Protein AF-A0AAD0LKJ8-F1 (afdb_monomer)

Radius of gyration: 18.79 Å; Cα contacts (8 Å, |Δi|>4): 17; chains: 1; bounding box: 46×43×29 Å

Mean predicted aligned error: 12.06 Å

Foldseek 3Di:
DDPDPPDPPVPPPPPPPPVCPDDDVCVLCVLVVHHPPDPVDDDDDSVRSVVVSVVVVVVD

Solvent-accessible surface area (backbone atoms only — not comparable to full-atom values): 4161 Å² total; per-residue (Å²): 136,84,83,70,82,82,73,59,84,84,51,64,95,82,65,86,72,76,75,80,81,67,84,54,67,60,55,56,29,48,7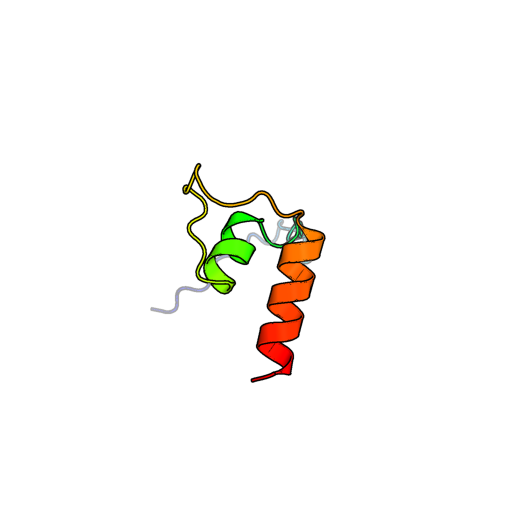7,68,74,39,69,73,82,53,84,85,58,81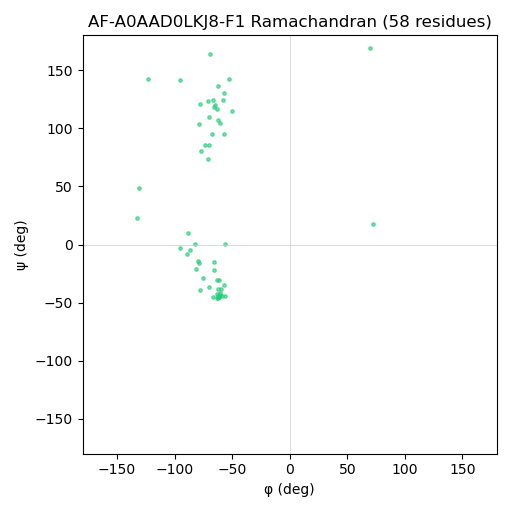,89,69,55,73,65,57,54,50,52,51,49,50,52,56,61,71,76,102

Secondary structure (DSSP, 8-state):
--------TTS-TT----------HHHHHHHTT--TT-TTSPP--HHHHHHHHHHHHH--

Sequence (60 aa):
MDSKPMIDPRTKTGRLTLRYRGLPTSLLLKELGLDPEDKGREYRTRDDLIAELVAMKLAA

Structure (mmCIF, N/CA/C/O backbone):
data_AF-A0AAD0LKJ8-F1
#
_entry.id   AF-A0AAD0LKJ8-F1
#
loop_
_atom_site.group_PDB
_atom_site.id
_atom_site.type_symbol
_atom_site.label_atom_id
_atom_site.label_alt_id
_atom_site.label_comp_id
_atom_site.label_asym_id
_atom_site.label_entity_id
_atom_site.label_seq_id
_atom_site.pdbx_PDB_ins_code
_atom_site.Cartn_x
_atom_site.Cartn_y
_atom_site.Cartn_z
_atom_site.occupancy
_atom_site.B_iso_or_equiv
_atom_site.auth_seq_id
_atom_site.auth_comp_id
_atom_site.auth_asym_id
_atom_site.auth_atom_id
_atom_site.pdbx_PDB_model_num
ATOM 1 N N . MET A 1 1 ? -21.091 32.888 9.530 1.00 38.16 1 MET A N 1
ATOM 2 C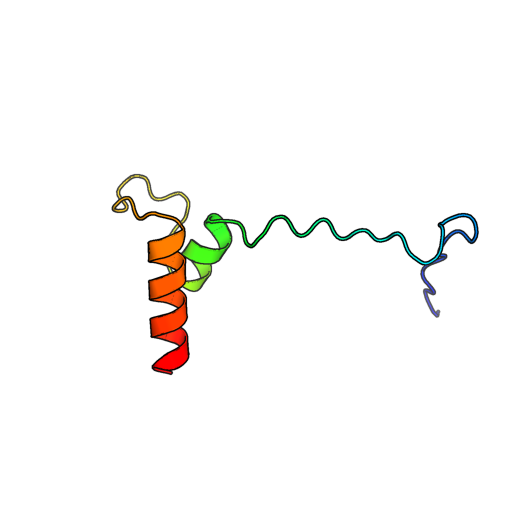 CA . MET A 1 1 ? -20.862 32.806 8.072 1.00 38.16 1 MET A CA 1
ATOM 3 C C . MET A 1 1 ? -20.873 31.333 7.714 1.00 38.16 1 MET A C 1
ATOM 5 O O . MET A 1 1 ? -19.840 30.680 7.772 1.00 38.16 1 MET A O 1
ATOM 9 N N . ASP A 1 2 ? -22.064 30.794 7.471 1.00 47.41 2 ASP A N 1
ATOM 10 C CA . ASP A 1 2 ? -22.272 29.391 7.123 1.00 47.41 2 ASP A CA 1
ATOM 11 C C . ASP A 1 2 ? -21.941 29.167 5.646 1.00 47.41 2 ASP A C 1
ATOM 13 O O . ASP A 1 2 ? -22.715 29.523 4.756 1.00 47.41 2 ASP A O 1
ATOM 17 N N . SER A 1 3 ? -20.782 28.573 5.371 1.00 50.69 3 SER A N 1
ATOM 18 C CA . SER A 1 3 ? -20.406 28.142 4.023 1.00 50.69 3 SER A CA 1
ATOM 19 C C . SER A 1 3 ? -21.146 26.853 3.666 1.00 50.69 3 SER A C 1
ATOM 21 O O . SER A 1 3 ? -20.608 25.753 3.772 1.00 50.69 3 SER A O 1
ATOM 23 N N . LYS A 1 4 ? -22.407 26.978 3.245 1.00 62.34 4 LYS A N 1
ATOM 24 C CA . LYS A 1 4 ? -23.138 25.898 2.568 1.00 62.34 4 LYS A CA 1
ATOM 25 C C . LYS A 1 4 ? -22.441 25.638 1.222 1.00 62.34 4 LYS A C 1
ATOM 27 O O . LYS A 1 4 ? -22.388 26.566 0.414 1.00 62.34 4 LYS A O 1
ATOM 32 N N . PRO A 1 5 ? -21.911 24.437 0.927 1.00 60.56 5 PRO A N 1
ATOM 33 C CA . PRO A 1 5 ? -21.450 24.152 -0.424 1.00 60.56 5 PRO A CA 1
ATOM 34 C C . PRO A 1 5 ? -22.663 24.219 -1.360 1.00 60.56 5 PRO A C 1
ATOM 36 O O . PRO A 1 5 ? -23.631 23.474 -1.202 1.00 60.56 5 PRO A O 1
ATOM 39 N N . MET A 1 6 ? -22.645 25.169 -2.294 1.00 64.38 6 MET A N 1
ATOM 40 C CA . MET A 1 6 ? -23.710 25.379 -3.272 1.00 64.38 6 MET A CA 1
ATOM 41 C C . MET A 1 6 ? -23.638 24.265 -4.323 1.00 64.38 6 MET A C 1
ATOM 43 O O . MET A 1 6 ? -22.970 24.390 -5.345 1.00 64.38 6 MET A O 1
ATOM 47 N N . ILE A 1 7 ? -24.279 23.134 -4.025 1.00 63.66 7 ILE A N 1
ATOM 48 C CA . ILE A 1 7 ? -24.482 22.034 -4.971 1.00 63.66 7 ILE A CA 1
ATOM 49 C C . ILE A 1 7 ? -25.415 22.556 -6.074 1.00 63.66 7 ILE A C 1
ATOM 51 O O . ILE A 1 7 ? -26.549 22.939 -5.787 1.00 63.66 7 ILE A O 1
ATOM 55 N N . ASP A 1 8 ? -24.944 22.594 -7.324 1.00 61.12 8 ASP A N 1
ATOM 56 C CA . ASP A 1 8 ? -25.772 22.964 -8.479 1.00 61.12 8 ASP A CA 1
ATOM 57 C C . ASP A 1 8 ? -26.974 21.994 -8.562 1.00 61.12 8 ASP A C 1
ATOM 59 O O . ASP A 1 8 ? -26.750 20.784 -8.631 1.00 61.12 8 ASP A O 1
ATOM 63 N N . PRO A 1 9 ? -28.235 22.469 -8.573 1.00 58.84 9 PRO A N 1
ATOM 64 C CA . PRO A 1 9 ? -29.429 21.617 -8.628 1.00 58.84 9 PRO A CA 1
ATOM 65 C C . PRO A 1 9 ? -29.570 20.822 -9.938 1.00 58.84 9 PRO A C 1
ATOM 67 O O . PRO A 1 9 ? -30.355 19.877 -10.001 1.00 58.84 9 PRO A O 1
ATOM 70 N N . ARG A 1 10 ? -28.817 21.174 -10.990 1.00 59.56 10 ARG A N 1
ATOM 71 C CA . ARG A 1 10 ? -28.675 20.378 -12.223 1.00 59.56 10 ARG A CA 1
ATOM 72 C C . ARG A 1 10 ? -27.682 19.231 -12.065 1.00 59.56 10 ARG A C 1
ATOM 74 O O . ARG A 1 10 ? -27.675 18.313 -12.890 1.00 59.56 10 ARG A O 1
ATOM 81 N N . THR A 1 11 ? -26.868 19.245 -11.010 1.00 58.97 11 THR A N 1
ATOM 82 C CA . THR A 1 11 ? -26.135 18.057 -10.581 1.00 58.97 11 THR A CA 1
ATOM 83 C C . THR A 1 11 ? -27.185 17.033 -10.195 1.00 58.97 11 THR A C 1
ATOM 85 O O . THR A 1 11 ? -27.848 17.188 -9.172 1.00 58.97 11 THR A O 1
ATOM 88 N N . LYS A 1 12 ? -27.373 15.988 -11.015 1.00 61.19 12 LYS A N 1
ATOM 89 C CA . LYS A 1 12 ? -28.222 14.858 -10.618 1.00 61.19 12 LYS A CA 1
ATOM 90 C C . LYS A 1 12 ? -27.747 14.425 -9.235 1.00 61.19 12 LYS A C 1
ATOM 92 O O . LYS A 1 12 ? -26.616 13.954 -9.109 1.00 61.19 12 LYS A O 1
ATOM 97 N N . THR A 1 13 ? -28.610 14.572 -8.233 1.00 54.59 13 THR A N 1
ATOM 98 C CA . THR A 1 13 ? -28.356 14.401 -6.792 1.00 54.59 13 THR A CA 1
ATOM 99 C C . THR A 1 13 ? -27.795 13.022 -6.410 1.00 54.59 13 THR A C 1
ATOM 101 O O . THR A 1 13 ? -27.536 12.765 -5.243 1.00 54.59 13 THR A O 1
ATOM 104 N N . GLY A 1 14 ? -27.582 12.126 -7.380 1.00 52.06 14 GLY A N 1
ATOM 105 C CA . GLY A 1 14 ? -27.122 10.754 -7.201 1.00 52.06 14 GLY A CA 1
ATOM 106 C C . GLY A 1 14 ? -25.984 10.300 -8.123 1.00 52.06 14 GLY A C 1
ATOM 107 O O . GLY A 1 14 ? -25.855 9.101 -8.338 1.00 52.06 14 GLY A O 1
ATOM 108 N N . ARG A 1 15 ? -25.156 11.187 -8.700 1.00 51.66 15 ARG A N 1
ATOM 109 C CA . ARG A 1 15 ? -23.920 10.755 -9.399 1.00 51.66 15 ARG A CA 1
ATOM 110 C C . ARG A 1 15 ? -22.668 11.527 -8.988 1.00 51.66 15 ARG A C 1
ATOM 112 O O . ARG A 1 15 ? -21.825 11.863 -9.811 1.00 51.66 15 ARG A O 1
ATOM 119 N N . LEU A 1 16 ? -22.460 11.661 -7.683 1.00 54.41 16 LEU A N 1
ATOM 120 C CA . LEU A 1 16 ? -21.104 11.523 -7.149 1.00 54.41 16 LEU A CA 1
ATOM 121 C C . LEU A 1 16 ? -20.725 10.039 -7.262 1.00 54.41 16 LEU A C 1
ATOM 123 O O . LEU A 1 16 ? -20.737 9.291 -6.292 1.00 54.41 16 LEU A O 1
ATOM 127 N N . THR A 1 17 ? -20.447 9.567 -8.480 1.00 56.16 17 THR A N 1
ATOM 128 C CA . THR A 1 17 ? -19.752 8.287 -8.653 1.00 56.16 17 THR A CA 1
ATOM 129 C C . THR A 1 17 ? -18.325 8.508 -8.185 1.00 56.16 17 THR A C 1
ATOM 131 O O . THR A 1 17 ? -17.447 8.841 -8.982 1.00 56.16 17 THR A O 1
ATOM 134 N N . LEU A 1 18 ? -18.108 8.361 -6.878 1.00 56.59 18 LEU A N 1
ATOM 135 C CA . LEU A 1 18 ? -16.794 8.112 -6.314 1.00 56.59 18 LEU A CA 1
ATOM 136 C C . LEU A 1 18 ? -16.306 6.840 -7.015 1.00 56.59 18 LEU A C 1
ATOM 138 O O . LEU A 1 18 ? -16.730 5.734 -6.686 1.00 56.59 18 LEU A O 1
ATOM 142 N N . ARG A 1 19 ? -15.527 6.984 -8.092 1.00 56.22 19 ARG A N 1
ATOM 143 C CA . ARG A 1 19 ? -14.951 5.826 -8.775 1.00 56.22 19 ARG A CA 1
ATOM 144 C C . ARG A 1 19 ? -13.941 5.238 -7.807 1.00 56.22 19 ARG A C 1
ATOM 146 O O . ARG A 1 19 ? -12.816 5.724 -7.731 1.00 56.22 19 ARG A O 1
ATOM 153 N N . TYR A 1 20 ? -14.363 4.238 -7.041 1.00 59.34 20 TYR A N 1
ATOM 154 C CA . TYR A 1 20 ? -13.477 3.487 -6.174 1.00 59.34 20 TYR A CA 1
ATOM 155 C C . TYR A 1 20 ? -12.409 2.836 -7.054 1.00 59.34 20 TYR A C 1
ATOM 157 O O . TYR A 1 20 ? -12.687 1.893 -7.789 1.00 59.34 20 TYR A O 1
ATOM 165 N N . ARG A 1 21 ? -11.191 3.386 -7.043 1.00 68.44 21 ARG A N 1
ATOM 166 C CA . ARG A 1 21 ? -10.049 2.843 -7.797 1.00 68.44 21 ARG A CA 1
ATOM 167 C C . ARG A 1 21 ? -9.271 1.789 -6.998 1.00 68.44 21 ARG A C 1
ATOM 169 O O . ARG A 1 21 ? -8.199 1.364 -7.417 1.00 68.44 21 ARG A O 1
ATOM 176 N N . GLY A 1 22 ? -9.811 1.356 -5.858 1.00 74.06 22 GLY A N 1
ATOM 177 C CA . GLY A 1 22 ? -9.059 0.616 -4.853 1.00 74.06 22 GLY A CA 1
ATOM 178 C C . GLY A 1 22 ? -8.032 1.500 -4.149 1.00 74.06 22 GLY A C 1
ATOM 179 O O . GLY A 1 22 ? -7.761 2.627 -4.566 1.00 74.06 22 GLY A O 1
ATOM 180 N N . LEU A 1 23 ? -7.457 0.977 -3.067 1.00 80.94 23 LEU A N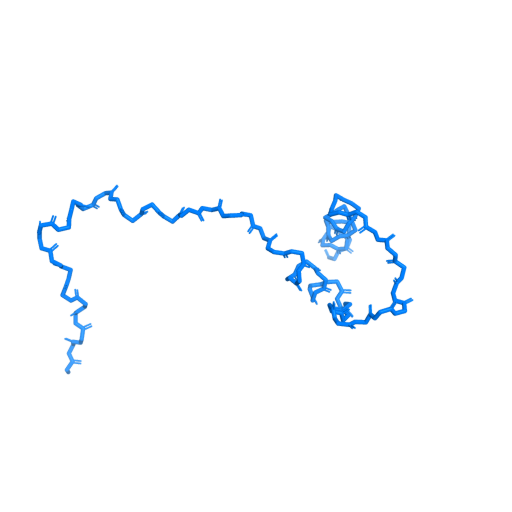 1
ATOM 181 C CA . LEU A 1 23 ? -6.363 1.643 -2.372 1.00 80.94 23 LEU A CA 1
ATOM 182 C C . LEU A 1 23 ? -5.090 1.569 -3.241 1.00 80.94 23 LEU A C 1
ATOM 184 O O . LEU A 1 23 ? -4.702 0.460 -3.628 1.00 80.94 23 LEU A O 1
ATOM 188 N N . PRO A 1 24 ? -4.456 2.704 -3.588 1.00 89.12 24 PRO A N 1
ATOM 189 C CA . PRO A 1 24 ? -3.162 2.727 -4.258 1.00 89.12 24 PRO A CA 1
ATOM 190 C C . PRO A 1 24 ? -2.117 1.898 -3.509 1.00 89.12 24 PRO A C 1
ATOM 192 O O . PRO A 1 24 ? -2.054 1.944 -2.281 1.00 89.12 24 PRO A O 1
ATOM 195 N N . THR A 1 25 ? -1.242 1.208 -4.244 1.00 89.94 25 THR A N 1
ATOM 196 C CA . THR A 1 25 ? -0.136 0.444 -3.646 1.00 89.94 25 THR A CA 1
ATOM 197 C C . THR A 1 25 ? 0.760 1.327 -2.780 1.00 89.94 25 THR A C 1
ATOM 199 O O . THR A 1 25 ? 1.189 0.897 -1.721 1.00 89.94 25 THR A O 1
ATOM 202 N N . SER A 1 26 ? 0.967 2.593 -3.150 1.00 91.25 26 SER A N 1
ATOM 203 C CA . SER A 1 26 ? 1.735 3.544 -2.336 1.00 91.25 26 SER A CA 1
ATOM 204 C C . SER A 1 26 ? 1.132 3.801 -0.952 1.00 91.25 26 SER A C 1
ATOM 206 O O . SER A 1 26 ? 1.876 4.055 -0.011 1.00 91.25 26 SER A O 1
ATOM 208 N N . LEU A 1 27 ? -0.195 3.722 -0.802 1.00 91.19 27 LEU A N 1
ATOM 209 C CA . LEU A 1 27 ? -0.847 3.827 0.505 1.00 91.19 27 LEU A CA 1
ATOM 210 C C . LEU A 1 27 ? -0.737 2.521 1.294 1.00 91.19 27 LEU A C 1
ATOM 212 O O . LEU A 1 27 ? -0.461 2.581 2.485 1.00 91.19 27 LEU A O 1
ATOM 216 N N . LEU A 1 28 ? -0.866 1.361 0.637 1.00 91.44 28 LEU A N 1
ATOM 217 C CA . LEU A 1 28 ? -0.609 0.062 1.277 1.00 91.44 28 LEU A CA 1
ATOM 218 C C . LEU A 1 28 ? 0.809 -0.004 1.864 1.00 91.44 28 LEU A C 1
ATOM 220 O O . LEU A 1 28 ? 0.983 -0.421 3.001 1.00 91.44 28 LEU A O 1
ATOM 224 N N . LEU A 1 29 ? 1.809 0.464 1.112 1.00 94.12 29 LEU A N 1
ATOM 225 C CA . LEU A 1 29 ? 3.200 0.508 1.569 1.00 94.12 29 LEU A CA 1
ATOM 226 C C . LEU A 1 29 ? 3.377 1.414 2.786 1.00 94.12 29 LEU A C 1
ATOM 228 O O . LEU A 1 29 ? 3.974 0.990 3.768 1.00 94.12 29 LEU A O 1
ATOM 232 N N . LYS A 1 30 ? 2.793 2.616 2.764 1.00 94.00 30 LYS A N 1
ATOM 233 C CA . LYS A 1 30 ? 2.851 3.540 3.905 1.00 94.00 30 LYS A CA 1
ATOM 234 C C . LYS A 1 30 ? 2.212 2.965 5.167 1.00 94.00 30 LYS A C 1
ATOM 236 O O . LYS A 1 30 ? 2.781 3.115 6.240 1.00 94.00 30 LYS A O 1
ATOM 241 N N . GLU A 1 31 ? 1.064 2.298 5.044 1.00 93.12 31 GLU A N 1
ATOM 242 C CA . GLU A 1 31 ? 0.399 1.636 6.178 1.00 93.12 31 GLU A CA 1
ATOM 243 C C . GLU A 1 31 ? 1.244 0.500 6.774 1.00 93.12 31 GLU A C 1
ATOM 245 O O . GLU A 1 31 ? 1.190 0.263 7.978 1.00 93.12 31 GLU A O 1
ATOM 250 N N . LEU A 1 32 ? 2.055 -0.166 5.947 1.00 93.31 32 LEU A N 1
ATOM 251 C CA . LEU A 1 32 ? 3.033 -1.176 6.363 1.00 93.31 32 LEU A CA 1
ATOM 252 C C . LEU A 1 32 ? 4.362 -0.578 6.863 1.00 93.31 32 LEU A C 1
ATOM 254 O O . LEU A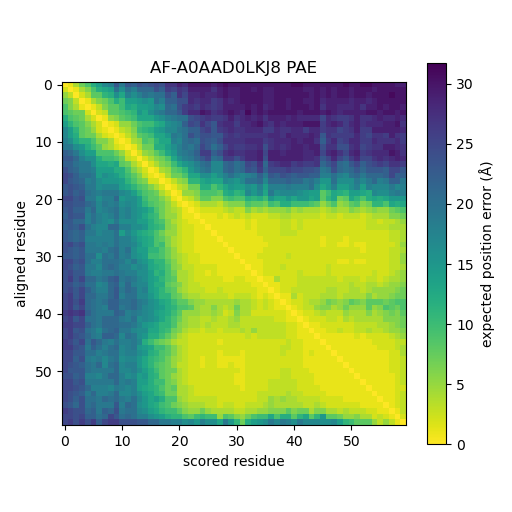 1 32 ? 5.277 -1.323 7.204 1.00 93.31 32 LEU A O 1
ATOM 258 N N . GLY A 1 33 ? 4.509 0.751 6.880 1.00 93.69 33 GLY A N 1
ATOM 259 C CA . GLY A 1 33 ? 5.761 1.422 7.250 1.00 93.69 33 GLY A CA 1
ATOM 260 C C . GLY A 1 33 ? 6.874 1.311 6.200 1.00 93.69 33 GLY A C 1
ATOM 261 O O . GLY A 1 33 ? 8.038 1.539 6.517 1.00 93.69 33 GLY A O 1
ATOM 262 N N . LEU A 1 34 ? 6.534 0.965 4.957 1.00 93.56 34 LEU A N 1
ATOM 263 C CA . LEU A 1 34 ? 7.464 0.831 3.837 1.00 93.56 34 LEU A CA 1
ATOM 264 C C . LEU A 1 34 ? 7.509 2.120 3.005 1.00 93.56 34 LEU A C 1
ATOM 266 O O . LEU A 1 34 ? 6.475 2.744 2.745 1.00 93.56 34 LEU A O 1
ATOM 270 N N . ASP A 1 35 ? 8.700 2.486 2.529 1.00 93.19 35 ASP A N 1
ATOM 271 C CA . ASP A 1 35 ? 8.874 3.617 1.614 1.00 93.19 35 ASP A CA 1
ATOM 272 C C . ASP A 1 35 ? 8.465 3.219 0.178 1.00 93.19 35 ASP A C 1
ATOM 274 O O . ASP A 1 35 ? 9.027 2.272 -0.383 1.00 93.19 35 ASP A O 1
ATOM 278 N N . PRO A 1 36 ? 7.479 3.897 -0.442 1.00 89.38 36 PRO A N 1
ATOM 279 C CA . PRO A 1 36 ? 7.089 3.630 -1.824 1.00 89.38 36 PRO A CA 1
ATOM 280 C C . PRO A 1 36 ? 8.166 3.964 -2.866 1.00 89.38 36 PRO A C 1
ATOM 282 O O . PRO A 1 36 ? 8.099 3.410 -3.963 1.00 89.38 36 PRO A O 1
ATOM 285 N N . GLU A 1 37 ? 9.132 4.829 -2.549 1.00 92.00 37 GLU A N 1
ATOM 286 C CA . GLU A 1 37 ? 10.199 5.239 -3.474 1.00 92.00 37 GLU A CA 1
ATOM 287 C C . GLU A 1 37 ? 11.492 4.422 -3.300 1.00 92.00 37 GLU A C 1
ATOM 289 O O . GLU A 1 37 ? 12.448 4.593 -4.065 1.00 92.00 37 GLU A O 1
ATOM 294 N N . ASP A 1 38 ? 11.527 3.502 -2.330 1.00 92.94 38 ASP A N 1
ATOM 295 C CA . ASP A 1 38 ? 12.673 2.627 -2.107 1.00 92.94 38 ASP A CA 1
ATOM 296 C C . ASP A 1 38 ? 12.816 1.601 -3.243 1.00 92.94 38 ASP A C 1
ATOM 298 O O . ASP A 1 38 ? 12.038 0.652 -3.385 1.00 92.94 38 ASP A O 1
ATOM 302 N N . LYS A 1 39 ? 13.861 1.796 -4.052 1.00 87.50 39 LYS A N 1
ATOM 303 C CA . LYS A 1 39 ? 14.225 0.928 -5.181 1.00 87.50 39 LYS A CA 1
ATOM 304 C C . LYS A 1 39 ? 14.949 -0.353 -4.758 1.00 87.50 39 LYS A C 1
ATOM 306 O O . LYS A 1 39 ? 15.074 -1.253 -5.582 1.00 87.50 39 LYS A O 1
ATOM 311 N N . GLY A 1 40 ? 15.456 -0.420 -3.526 1.00 91.62 40 GLY A N 1
ATOM 312 C CA . GLY A 1 40 ? 16.110 -1.600 -2.954 1.00 91.62 40 GLY A CA 1
ATOM 313 C C . GLY A 1 40 ? 15.141 -2.550 -2.250 1.00 91.62 40 GLY A C 1
ATOM 314 O O . GLY A 1 40 ? 15.531 -3.657 -1.879 1.00 91.62 40 GLY A O 1
ATOM 315 N N . ARG A 1 41 ? 13.879 -2.140 -2.083 1.00 89.00 41 ARG A N 1
ATOM 316 C CA . ARG A 1 41 ? 12.832 -2.944 -1.460 1.00 89.00 41 ARG A CA 1
ATOM 317 C C . ARG A 1 41 ? 12.570 -4.218 -2.257 1.00 89.00 41 ARG A C 1
ATOM 319 O O . ARG A 1 41 ? 12.396 -4.188 -3.476 1.00 89.00 41 ARG A O 1
ATOM 326 N N . GLU A 1 42 ? 12.434 -5.329 -1.542 1.00 91.81 42 GLU A N 1
ATOM 327 C CA . GLU A 1 42 ? 11.973 -6.581 -2.130 1.00 91.81 42 GLU A CA 1
ATOM 328 C C . GLU A 1 42 ? 10.600 -6.402 -2.793 1.00 91.81 42 GLU A C 1
ATOM 330 O O . GLU A 1 42 ? 9.654 -5.859 -2.204 1.00 91.81 42 GLU A O 1
ATOM 335 N N . TYR A 1 43 ? 10.492 -6.864 -4.040 1.00 89.19 43 TYR A N 1
ATOM 336 C CA . TYR A 1 43 ? 9.229 -6.835 -4.756 1.00 89.19 43 TYR A CA 1
ATOM 337 C C . TYR A 1 43 ? 8.231 -7.791 -4.096 1.00 89.19 43 TYR A C 1
ATOM 339 O O . TYR A 1 43 ? 8.478 -8.986 -3.978 1.00 89.19 43 TYR A O 1
ATOM 347 N N . ARG A 1 44 ? 7.072 -7.250 -3.724 1.00 91.56 44 ARG A N 1
ATOM 348 C CA . ARG A 1 44 ? 5.908 -7.990 -3.231 1.00 91.56 44 ARG A CA 1
ATOM 349 C C . ARG A 1 44 ? 4.717 -7.659 -4.110 1.00 91.56 44 ARG A C 1
ATOM 351 O O . ARG A 1 44 ? 4.573 -6.504 -4.537 1.00 91.56 44 ARG A O 1
ATOM 358 N N . THR A 1 45 ? 3.866 -8.645 -4.380 1.00 93.12 45 THR A N 1
ATOM 359 C CA . THR A 1 45 ? 2.640 -8.385 -5.133 1.00 93.12 45 THR A CA 1
ATOM 360 C C . THR A 1 45 ? 1.679 -7.545 -4.293 1.00 93.12 45 THR A C 1
ATOM 362 O O . THR A 1 45 ? 1.826 -7.402 -3.078 1.00 93.12 45 THR A O 1
ATOM 365 N N . ARG A 1 46 ? 0.670 -6.954 -4.938 1.00 92.31 46 ARG A N 1
ATOM 366 C CA . ARG A 1 46 ? -0.350 -6.187 -4.213 1.00 92.31 46 ARG A CA 1
ATOM 367 C C . ARG A 1 46 ? -1.093 -7.053 -3.193 1.00 92.31 46 ARG A C 1
ATOM 369 O O . ARG A 1 46 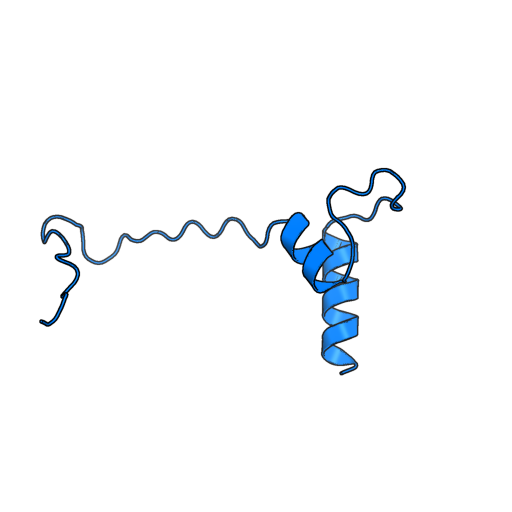? -1.394 -6.557 -2.112 1.00 92.31 46 ARG A O 1
ATOM 376 N N . ASP A 1 47 ? -1.371 -8.305 -3.536 1.00 94.00 47 ASP A N 1
ATOM 377 C CA . ASP A 1 47 ? -2.122 -9.215 -2.674 1.00 94.00 47 ASP A CA 1
ATOM 378 C C . ASP A 1 47 ? -1.296 -9.623 -1.449 1.00 94.00 47 ASP A C 1
ATOM 380 O O . ASP A 1 47 ? -1.838 -9.641 -0.347 1.00 94.00 47 ASP A O 1
ATOM 384 N N . ASP A 1 48 ? 0.020 -9.811 -1.604 1.00 95.31 48 ASP A N 1
ATOM 385 C CA . ASP A 1 48 ? 0.928 -10.071 -0.475 1.00 95.31 48 ASP A CA 1
ATOM 386 C C . ASP A 1 48 ? 0.935 -8.902 0.518 1.00 95.31 48 ASP A C 1
ATOM 388 O O . ASP A 1 48 ? 0.809 -9.100 1.725 1.00 95.31 48 ASP A O 1
ATOM 392 N N . LEU A 1 49 ? 1.013 -7.665 0.009 1.00 94.38 49 LEU A N 1
ATOM 393 C CA . LEU A 1 49 ? 0.965 -6.457 0.842 1.00 94.38 49 LEU A CA 1
ATOM 394 C C . LEU A 1 49 ? -0.373 -6.330 1.581 1.00 94.38 49 LEU A C 1
ATOM 396 O O . LEU A 1 49 ? -0.414 -5.911 2.735 1.00 94.38 49 LEU A O 1
ATOM 400 N N . ILE A 1 50 ? -1.482 -6.686 0.926 1.00 93.44 50 ILE A N 1
ATOM 401 C CA . ILE A 1 50 ? -2.803 -6.691 1.564 1.00 93.44 50 ILE A CA 1
ATOM 402 C C . ILE A 1 50 ? -2.860 -7.765 2.654 1.00 93.44 50 ILE A C 1
ATOM 404 O O . ILE A 1 50 ? -3.342 -7.479 3.748 1.00 93.44 50 ILE A O 1
ATOM 408 N N . ALA A 1 51 ? -2.366 -8.974 2.384 1.00 94.88 51 ALA A N 1
ATOM 409 C CA . ALA A 1 51 ? -2.357 -10.070 3.346 1.00 94.88 51 ALA A CA 1
ATOM 410 C C . ALA A 1 51 ? -1.534 -9.723 4.596 1.00 94.88 51 ALA A C 1
ATOM 412 O O . ALA A 1 51 ? -2.005 -9.922 5.715 1.00 94.88 51 ALA A O 1
ATOM 413 N N . GLU A 1 52 ? -0.351 -9.137 4.412 1.00 94.31 52 GLU A N 1
ATOM 414 C CA . GLU A 1 52 ? 0.511 -8.660 5.498 1.00 94.31 52 GLU A CA 1
ATOM 415 C C . GLU A 1 52 ? -0.170 -7.562 6.319 1.00 94.31 52 GLU A C 1
ATOM 417 O O . GLU A 1 52 ? -0.190 -7.624 7.548 1.00 94.31 52 GLU A O 1
ATOM 422 N N . LEU A 1 53 ? -0.807 -6.595 5.650 1.00 93.50 53 LEU A N 1
ATOM 423 C CA . LEU A 1 53 ? -1.522 -5.516 6.326 1.00 93.50 53 LEU A CA 1
ATOM 424 C C . LEU A 1 53 ? -2.696 -6.055 7.153 1.00 93.50 53 LEU A C 1
ATOM 426 O O . LEU A 1 53 ? -2.900 -5.630 8.288 1.00 93.50 53 LEU A O 1
ATOM 430 N N . VAL A 1 54 ? -3.459 -7.007 6.610 1.00 94.00 54 VAL A N 1
ATOM 431 C CA . VAL A 1 54 ? -4.552 -7.667 7.335 1.00 94.00 54 VAL A CA 1
ATOM 432 C C . VAL A 1 54 ? -4.010 -8.444 8.533 1.00 94.00 54 VAL A C 1
ATOM 434 O O . VAL A 1 54 ? -4.537 -8.290 9.633 1.00 94.00 54 VAL A O 1
ATOM 437 N N . ALA A 1 55 ? -2.941 -9.223 8.354 1.00 95.19 55 ALA A N 1
ATOM 438 C CA . ALA A 1 55 ? -2.312 -9.968 9.440 1.00 95.19 55 ALA A CA 1
ATOM 439 C C . ALA A 1 55 ? -1.841 -9.037 10.570 1.00 95.19 55 ALA A C 1
ATOM 441 O O . ALA A 1 55 ? -2.133 -9.296 11.735 1.00 95.19 55 ALA A O 1
ATOM 442 N N . MET A 1 56 ? -1.199 -7.915 10.229 1.00 92.94 56 MET A N 1
ATOM 443 C CA . MET A 1 56 ? -0.757 -6.901 11.190 1.00 92.94 56 MET A CA 1
ATOM 444 C C . MET A 1 56 ? -1.927 -6.298 11.979 1.00 92.94 56 MET A C 1
ATOM 446 O O . MET A 1 56 ? -1.821 -6.124 13.189 1.00 92.94 56 MET A O 1
ATOM 450 N N . LYS A 1 57 ? -3.047 -5.976 11.316 1.00 90.75 57 LYS A N 1
ATOM 451 C CA . LYS A 1 57 ? -4.215 -5.362 11.974 1.00 90.75 57 LYS A CA 1
ATOM 452 C C . LYS A 1 57 ? -5.021 -6.354 12.816 1.00 90.75 57 LYS A C 1
ATOM 454 O O . LYS A 1 57 ? -5.660 -5.929 13.766 1.00 90.75 57 LYS A O 1
ATOM 459 N N . LEU A 1 58 ? -5.021 -7.642 12.467 1.00 92.00 58 LEU A N 1
ATOM 460 C CA . LEU A 1 58 ? -5.705 -8.690 13.239 1.00 92.00 58 LEU A CA 1
ATOM 461 C C . LEU A 1 58 ? -4.891 -9.180 14.442 1.00 92.00 58 LEU A C 1
ATOM 463 O O . LEU A 1 58 ? -5.459 -9.763 15.360 1.00 92.00 58 LEU A O 1
ATOM 467 N N . ALA A 1 59 ? -3.575 -8.971 14.424 1.00 78.88 59 ALA A N 1
ATOM 468 C CA . ALA A 1 59 ? -2.683 -9.293 15.534 1.00 78.88 59 ALA A CA 1
ATOM 469 C C . ALA A 1 59 ? -2.573 -8.168 16.586 1.00 78.88 59 ALA A C 1
ATOM 471 O O . ALA A 1 59 ? -1.883 -8.359 17.588 1.00 78.88 59 ALA A O 1
ATOM 472 N N . ALA A 1 60 ? -3.202 -7.013 16.339 1.00 60.91 60 ALA A N 1
ATOM 473 C CA . A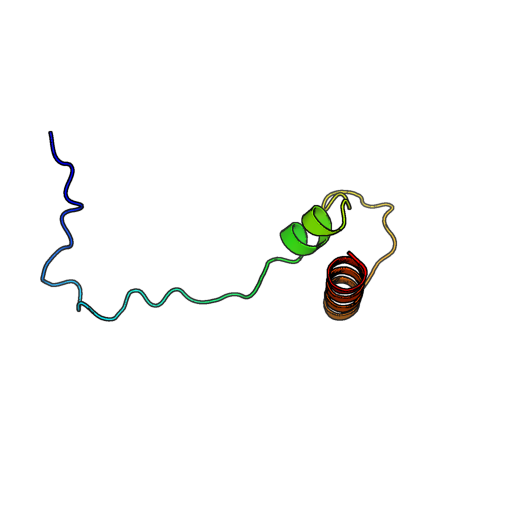LA A 1 60 ? -3.165 -5.815 17.180 1.00 60.91 60 ALA A CA 1
ATOM 474 C C . ALA A 1 60 ? -4.353 -5.718 18.149 1.00 60.91 60 ALA A C 1
ATOM 476 O O . ALA A 1 60 ? -5.437 -6.254 17.827 1.00 60.91 60 ALA A O 1
#

pLDDT: mean 78.74, std 17.23, range [38.16, 95.31]

Nearest PDB structures (foldseek):
  2lfh-assembly1_B  TM=5.425E-01  e=4.816E+00  Homo sapiens

=== Feature glossary ===
Key to the feature types in this record:

Secondary structure (8-state, DSSP). Secondary structure is the local, repeating backbone conformation. DSSP classifies it into eight states by reading the hydrogen-bond network: three helix types (H, G, I), two β types (E, B), two non-regular types (T, S), and unstructured coil (-).

Backbone torsions (φ/ψ). Backbone dihedral angles. Every residue except chain termini has a φ (preceding-C → N → Cα → C) and a ψ (N → Cα → C → next-N). They are reported in degrees following the IUPAC sign convention. Secondary structure is essentially a statement about which (φ, ψ) basin each residue occupies.

Predicted aligned error. Predicted Aligned Error (PAE) is an AlphaFold confidence matrix: entry (i, j) is the expected error in the position of residue j, in ångströms, when the prediction is superimposed on the true structure at residue i. Low PAE within a block of residues means that block is internally rigid and well-predi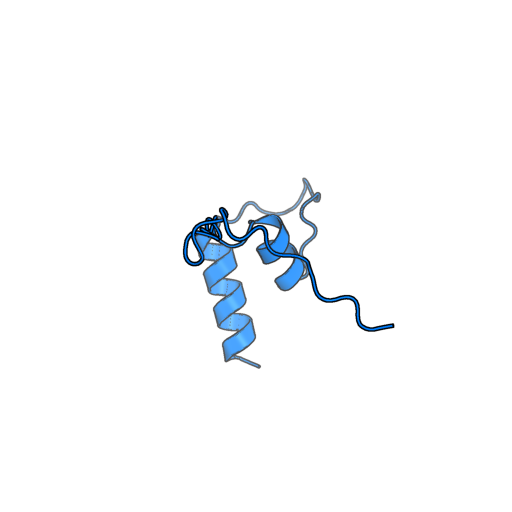cted; high PAE between two blocks means their relative placement is uncertain even if each block individually is confident.

B-factor. B-factor (Debye–Waller factor) reflects atomic displacement in the crystal lattice. It is an experimental observable (units Å²), not a prediction; low values mean the atom is pinned down, high values mean it moves or is heterogeneous across the crystal.

Secondary structure (3-state, P-SEA). Three-state secondary structure (P-SEA) collapses the eight DSSP classes into helix (a), strand (b), and coil (c). P-SEA assigns these from Cα geometry alone — distances and angles — without requiring backbone oxygens, so it works on any Cα trace.

Sequence. Primary structure: the covalent order of the twenty standard amino acids along the backbone. Two proteins with the same sequence will (almost always) fold to the same structure; two with 30% identity often share a fold but not the details.

pLDDT. pLDDT is the predicted lDDT-Cα score: AlphaFold's confidence that the local environment of each residue (all inter-atomic distances within 15 Å) is correctly placed. It is a per-residue number between 0 and 100, with higher meaning more reliable.

InterPro / GO / CATH / organism. Functional annotations link the protein to curated databases. InterPro entries identify conserved domains and families by matching the sequence against member-database signatures (Pfam, PROSITE, CDD, …). Gene Ontology (GO) terms describe molecular function, biological process, and cellular component in a controlled vocabulary. CATH places the structure in a hierarchical fold classification (Class/Architecture/Topology/Homologous-superfamily). The organism is the source species.

Contact-map, Ramachandran, and PAE plots. Three diagnostic plots accompany 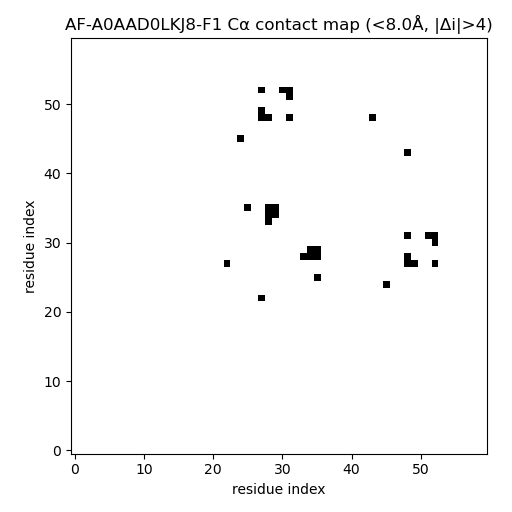the record. The Cα contact map visualizes the tertiary structure as a 2D adjacency matrix (8 Å cutoff, sequence-local contacts suppressed). The Ramachandran plot shows the distribution of backbone (φ, ψ) torsions, with points in the α and β basins reflecting secondary structure content. The PAE plot shows AlphaFold's inter-residue confidence as a color matrix.

mmCIF coordinates. The mmCIF table is the protein's shape written out atom by atom. For each backbone N, Cα, C, and carbonyl O, it records an (x, y, z) coordinate triple in Å plus the residue type, chain letter, and residue number.

Radius of gyration, Cα contacts, bounding box. Three whole-structure scalars: the radius of gyration (RMS distance of Cα from centroid, in Å), the count of Cα–Cα contacts (pairs closer than 8 Å and separated by more than four residues in sequence — i.e. tertiary, not local, contacts), and the bounding-box dimensions. Together they distinguish compact globular folds from extended fibres or disordered chains.

Foldseek 3Di. The Foldseek 3Di string encodes local tertiary geometry as a 20-letter alphabet — one character per residue — derived from the relative positions of nearby Cα atoms. Unlike the amino-acid sequence, 3Di is a direct function of the 3D structure, so two proteins with the same fold have similar 3Di strings even at low sequence identity.

Rendered structure images. Six rendered views show the 3D structure from the faces of a cube — i.e. along ±x, ±y, ±z. Rendering representation is drawn randomly per protein from cartoon (secondary-structure ribbons), sticks (backbone bonds), or molecular surface; coloring is either N→C rainbow (blue at the N-terminus through red at the C-terminus) or one color per chain.

Nearest PDB structures. The Foldseek neighbor list gives the closest experimentally determined structures in the PDB, ranked by structural alignment. TM-score near 1 means near-identical fold; near 0.3 means only rough topology match. This is how one finds what a novel AlphaFold prediction most resembles in the solved-structure universe.

Solvent-accessible surface area. SASA measures how much of the protein is reachable by solvent. It is computed by rolling a water-sized probe over the atomic surface and summing the exposed area (Å²). Per-residue SASA distinguishes core (buried, low SASA) from surface (exposed, high SASA) residues; total SASA is a whole-molecule size measure.